Protein AF-A0A661XI82-F1 (afdb_monomer)

Sequence (108 aa):
MTNPIKKLIIRDLIRDQIKRIAIEARREAEEKLGTDLSARCYEANSILADKLRENGFRARLYDGFFRYKGQLRRHFYVIADGRIVDIAADQYGQDKIVVADLDDPRYE

Solvent-accessible surface area (backbone atoms only — not comparable to full-atom values): 5855 Å² total; per-residue (Å²): 135,84,60,70,69,64,58,50,56,53,54,51,53,52,49,54,53,52,50,53,51,42,54,53,29,35,55,52,32,35,74,76,68,40,85,65,30,51,87,38,16,59,64,34,22,46,50,34,22,53,54,37,40,78,72,73,42,60,43,41,72,41,86,38,32,32,56,55,97,88,39,79,40,82,45,41,29,19,45,40,80,75,21,36,36,28,52,29,34,50,88,66,61,86,52,39,60,46,78,42,55,76,80,42,85,52,51,90

pLDDT: mean 89.41, std 11.14, range [47.19, 98.5]

Structure (mmCIF, N/CA/C/O backbone):
data_AF-A0A661XI82-F1
#
_entry.id   AF-A0A661XI82-F1
#
loop_
_atom_site.group_PDB
_atom_site.id
_atom_site.type_symbol
_atom_site.label_atom_id
_atom_site.label_alt_id
_atom_site.label_comp_id
_atom_site.label_asym_id
_atom_site.label_entity_id
_atom_site.label_seq_id
_atom_site.pdbx_PDB_ins_code
_atom_site.Cartn_x
_atom_site.Cartn_y
_atom_site.Cartn_z
_atom_site.occupancy
_atom_site.B_iso_or_equiv
_atom_site.auth_seq_id
_atom_site.auth_comp_id
_atom_site.auth_asym_id
_atom_site.auth_atom_id
_atom_site.pdbx_PDB_model_num
ATOM 1 N N . MET A 1 1 ? -34.342 0.983 5.426 1.00 47.19 1 MET A N 1
ATOM 2 C CA . MET A 1 1 ? -33.710 1.700 4.295 1.00 47.19 1 MET A CA 1
ATOM 3 C C . MET A 1 1 ? -32.572 2.546 4.848 1.00 47.19 1 MET A C 1
ATOM 5 O O . MET A 1 1 ? -32.820 3.367 5.722 1.00 47.19 1 MET A O 1
ATOM 9 N N . THR A 1 2 ? -31.325 2.295 4.455 1.00 51.09 2 THR A N 1
ATOM 10 C CA . THR A 1 2 ? -30.160 3.051 4.943 1.00 51.09 2 THR A CA 1
ATOM 11 C C . THR A 1 2 ? -30.022 4.374 4.186 1.00 51.09 2 THR A C 1
ATOM 13 O O . THR A 1 2 ? -30.135 4.418 2.966 1.00 51.09 2 THR A O 1
ATOM 16 N N . ASN A 1 3 ? -29.812 5.468 4.923 1.00 68.75 3 ASN A N 1
ATOM 17 C CA . ASN A 1 3 ? -29.711 6.821 4.374 1.00 68.75 3 ASN A CA 1
ATOM 18 C C . ASN A 1 3 ? -28.393 6.981 3.572 1.00 68.75 3 ASN A C 1
ATOM 20 O O . ASN A 1 3 ? -27.323 6.726 4.136 1.00 68.75 3 ASN A O 1
ATOM 24 N N . PRO A 1 4 ? -28.436 7.403 2.293 1.00 68.81 4 PRO A N 1
ATOM 25 C CA . PRO A 1 4 ? -27.259 7.487 1.423 1.00 68.81 4 PRO A CA 1
ATOM 26 C C . PRO A 1 4 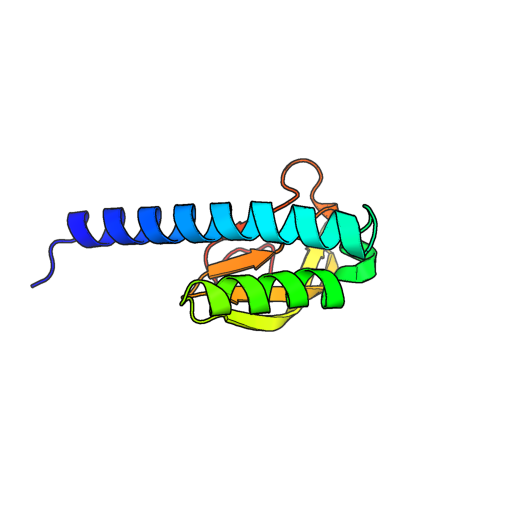? -26.173 8.446 1.937 1.00 68.81 4 PRO A C 1
ATOM 28 O O . PRO A 1 4 ? -24.991 8.163 1.757 1.00 68.81 4 PRO A O 1
ATOM 31 N N . ILE A 1 5 ? -26.541 9.508 2.663 1.00 69.31 5 ILE A N 1
ATOM 32 C CA . ILE A 1 5 ? -25.585 10.464 3.251 1.00 69.31 5 ILE A CA 1
ATOM 33 C C . ILE A 1 5 ? -24.737 9.785 4.336 1.00 69.31 5 ILE A C 1
ATOM 35 O O . ILE A 1 5 ? -23.516 9.925 4.355 1.00 69.31 5 ILE A O 1
ATOM 39 N N . LYS A 1 6 ? -25.358 8.968 5.202 1.00 63.06 6 LYS A N 1
ATOM 40 C CA . LYS A 1 6 ? -24.634 8.221 6.249 1.00 63.06 6 LYS A CA 1
ATOM 41 C C . LYS A 1 6 ? -23.631 7.230 5.650 1.00 63.06 6 LYS A C 1
ATOM 43 O O . LYS A 1 6 ? -22.557 7.036 6.206 1.00 63.06 6 LYS A O 1
ATOM 48 N N . LYS A 1 7 ? -23.970 6.617 4.510 1.00 65.88 7 LYS A N 1
ATOM 49 C CA . LYS A 1 7 ? -23.089 5.676 3.801 1.00 65.88 7 LYS A CA 1
ATOM 50 C C . LYS A 1 7 ? -21.861 6.374 3.205 1.00 65.88 7 LYS A C 1
ATOM 52 O O . LYS A 1 7 ? -20.795 5.767 3.187 1.00 65.88 7 LYS A O 1
ATOM 57 N N . LEU A 1 8 ? -22.008 7.618 2.743 1.00 70.06 8 LEU A N 1
ATOM 58 C CA . LEU A 1 8 ? -20.903 8.419 2.212 1.00 70.06 8 LEU A CA 1
ATOM 59 C C . LEU A 1 8 ? -19.900 8.777 3.324 1.00 70.06 8 LEU A C 1
ATOM 61 O O . LEU A 1 8 ? -18.725 8.451 3.212 1.00 70.06 8 LEU A O 1
ATOM 65 N N . ILE A 1 9 ? -20.393 9.303 4.451 1.00 73.81 9 ILE A N 1
ATOM 66 C CA . ILE A 1 9 ? -19.563 9.729 5.594 1.00 73.81 9 ILE A CA 1
ATOM 67 C C . ILE A 1 9 ? -18.716 8.571 6.153 1.00 73.81 9 ILE A C 1
ATOM 69 O O . ILE A 1 9 ? -17.536 8.739 6.446 1.00 73.81 9 ILE A O 1
ATOM 73 N N . ILE A 1 10 ? -19.296 7.372 6.278 1.00 73.25 10 ILE A N 1
ATOM 74 C CA . ILE A 1 10 ? -18.578 6.192 6.791 1.00 73.25 10 ILE A CA 1
ATOM 75 C C . ILE A 1 10 ? -17.464 5.747 5.826 1.00 73.25 10 ILE A C 1
ATOM 77 O O . ILE A 1 10 ? -16.400 5.328 6.274 1.00 73.25 10 ILE A O 1
ATOM 81 N N . ARG A 1 11 ? -17.679 5.844 4.506 1.00 72.50 11 ARG A N 1
ATOM 82 C CA . ARG A 1 11 ? -16.667 5.477 3.497 1.00 72.50 11 ARG A CA 1
ATOM 83 C C . ARG A 1 11 ? -15.459 6.409 3.506 1.00 72.50 11 ARG A C 1
ATOM 85 O O . ARG A 1 11 ? -14.350 5.929 3.258 1.00 72.50 11 ARG A O 1
ATOM 92 N N . ASP A 1 12 ? -15.681 7.689 3.783 1.00 81.94 12 ASP A N 1
ATOM 93 C CA . ASP A 1 12 ? -14.615 8.683 3.918 1.00 81.94 12 ASP A CA 1
ATOM 94 C C . ASP A 1 12 ? -13.848 8.481 5.227 1.00 81.94 12 ASP A C 1
ATOM 96 O O . ASP A 1 12 ? -12.624 8.411 5.210 1.00 81.94 12 ASP A O 1
ATOM 100 N N . LEU A 1 13 ? -14.550 8.211 6.335 1.00 87.88 13 LEU A N 1
ATOM 101 C CA . LEU A 1 13 ? -13.908 7.890 7.614 1.00 87.88 13 LEU A CA 1
ATOM 102 C C . LEU A 1 13 ? -12.982 6.663 7.509 1.00 87.88 13 LEU A C 1
ATOM 104 O O . LEU A 1 13 ? -11.851 6.688 7.991 1.00 87.88 13 LEU A O 1
ATOM 108 N N . ILE A 1 14 ? -13.447 5.593 6.854 1.00 89.12 14 ILE A N 1
ATOM 109 C CA . ILE A 1 14 ? -12.649 4.379 6.615 1.00 89.12 14 ILE A CA 1
ATOM 110 C C . ILE A 1 14 ? -11.420 4.701 5.759 1.00 89.12 14 ILE A C 1
ATOM 112 O O . ILE A 1 14 ? -10.320 4.233 6.053 1.00 89.12 14 ILE A O 1
ATOM 116 N N . ARG A 1 15 ? -11.585 5.519 4.710 1.00 90.88 15 ARG A N 1
ATOM 117 C CA . ARG A 1 15 ? -10.480 5.942 3.841 1.00 90.88 15 ARG A CA 1
ATOM 118 C C . ARG A 1 15 ? -9.409 6.692 4.630 1.00 90.88 15 ARG A C 1
ATOM 120 O O . ARG A 1 15 ? -8.227 6.390 4.471 1.00 90.88 15 ARG A O 1
ATOM 127 N N . ASP A 1 16 ? -9.817 7.622 5.485 1.00 93.25 16 ASP A N 1
ATOM 128 C CA . ASP A 1 16 ? -8.908 8.434 6.294 1.00 93.25 16 ASP A CA 1
ATOM 129 C C . ASP A 1 16 ? -8.153 7.586 7.323 1.00 93.25 16 ASP A C 1
ATOM 131 O O . ASP A 1 16 ? -6.941 7.740 7.497 1.00 93.25 16 ASP A O 1
ATOM 135 N N . GLN A 1 17 ? -8.836 6.629 7.958 1.00 95.62 17 GLN A N 1
ATOM 136 C CA . GLN A 1 17 ? -8.202 5.679 8.875 1.00 95.62 17 GLN A CA 1
ATOM 137 C C . GLN A 1 17 ? -7.166 4.802 8.161 1.00 95.62 17 GLN A C 1
ATOM 139 O O . GLN A 1 17 ? -6.031 4.697 8.632 1.00 95.62 17 GLN A O 1
ATOM 144 N N . ILE A 1 18 ? -7.519 4.238 7.000 1.00 96.69 18 ILE A N 1
ATOM 145 C CA . ILE A 1 18 ? -6.593 3.463 6.163 1.00 96.69 18 ILE A CA 1
ATOM 146 C C . ILE A 1 18 ? -5.389 4.321 5.767 1.00 96.69 18 ILE A C 1
ATOM 148 O O . ILE A 1 18 ? -4.250 3.870 5.883 1.00 96.69 18 ILE A O 1
ATOM 152 N N . LYS A 1 19 ? -5.609 5.573 5.347 1.00 95.69 19 LYS A N 1
ATOM 153 C CA . LYS A 1 19 ? -4.524 6.483 4.958 1.00 95.69 19 LYS A CA 1
ATOM 154 C C . LYS A 1 19 ? -3.577 6.767 6.122 1.00 95.69 19 LYS A C 1
ATOM 156 O O . LYS A 1 19 ? -2.365 6.757 5.915 1.00 95.69 19 LYS A O 1
ATOM 161 N N . ARG A 1 20 ? -4.097 6.984 7.334 1.00 96.94 20 ARG A N 1
ATOM 162 C CA . ARG A 1 20 ? -3.273 7.186 8.535 1.00 96.94 20 ARG A CA 1
ATOM 163 C C . ARG A 1 20 ? -2.386 5.971 8.809 1.00 96.94 20 ARG A C 1
ATOM 165 O O . ARG A 1 20 ? -1.181 6.133 8.969 1.00 96.94 20 ARG A O 1
ATOM 172 N N . ILE A 1 21 ? -2.961 4.769 8.793 1.00 98.00 21 ILE A N 1
ATOM 173 C CA . ILE A 1 21 ? -2.212 3.521 9.007 1.00 98.00 21 ILE A CA 1
ATOM 174 C C . ILE A 1 21 ? -1.159 3.330 7.912 1.00 98.00 21 ILE A C 1
ATOM 176 O O . ILE A 1 21 ? -0.020 2.989 8.215 1.00 98.00 21 ILE A O 1
ATOM 180 N N . ALA A 1 22 ? -1.501 3.619 6.654 1.00 97.31 22 ALA A N 1
ATOM 181 C CA . ALA A 1 22 ? -0.571 3.529 5.534 1.00 97.31 22 ALA A CA 1
ATOM 182 C C . ALA A 1 22 ? 0.622 4.491 5.674 1.00 97.31 22 ALA A C 1
ATOM 184 O O . ALA A 1 22 ? 1.744 4.120 5.341 1.00 97.31 22 ALA A O 1
ATOM 185 N N . ILE A 1 23 ? 0.418 5.701 6.212 1.00 96.31 23 ILE A N 1
ATOM 186 C CA . ILE A 1 23 ? 1.516 6.638 6.517 1.00 96.31 23 ILE A CA 1
ATOM 187 C C . ILE A 1 23 ? 2.466 6.042 7.551 1.00 96.31 23 ILE A C 1
ATOM 189 O O . ILE A 1 23 ? 3.683 6.110 7.384 1.00 96.31 23 ILE A O 1
ATOM 193 N N . GLU A 1 24 ? 1.932 5.450 8.614 1.00 97.12 24 GLU A N 1
ATOM 194 C CA . GLU A 1 24 ? 2.776 4.846 9.637 1.00 97.12 24 GLU A CA 1
ATOM 195 C C . GLU A 1 24 ? 3.478 3.577 9.140 1.00 97.12 24 GLU A C 1
ATOM 197 O O . GLU A 1 24 ? 4.649 3.379 9.446 1.00 97.12 24 GLU A O 1
ATOM 202 N N . ALA A 1 25 ? 2.787 2.739 8.365 1.00 97.62 25 ALA A N 1
ATOM 203 C CA . ALA A 1 25 ? 3.370 1.555 7.741 1.00 97.62 25 ALA A CA 1
ATOM 204 C C . ALA A 1 25 ? 4.485 1.934 6.762 1.00 97.62 25 ALA A C 1
ATOM 206 O O . ALA A 1 25 ? 5.511 1.264 6.713 1.00 97.62 25 ALA A O 1
ATOM 207 N N . ARG A 1 26 ? 4.323 3.040 6.022 1.00 96.44 26 ARG A N 1
ATOM 208 C CA . ARG A 1 26 ? 5.376 3.556 5.149 1.00 96.44 26 ARG A CA 1
ATOM 209 C C . ARG A 1 26 ? 6.616 3.963 5.935 1.00 96.44 26 ARG A C 1
ATOM 211 O O . ARG A 1 26 ? 7.705 3.563 5.551 1.00 96.44 26 ARG A O 1
ATOM 218 N N . ARG A 1 27 ? 6.462 4.712 7.031 1.00 96.31 27 ARG A N 1
ATOM 219 C CA . ARG A 1 27 ? 7.600 5.096 7.888 1.00 96.31 27 ARG A CA 1
ATOM 220 C C . ARG A 1 27 ? 8.348 3.871 8.409 1.00 96.31 27 ARG A C 1
ATOM 222 O O . ARG A 1 27 ? 9.568 3.828 8.351 1.00 96.31 27 ARG A O 1
ATOM 229 N N . GLU A 1 28 ? 7.606 2.866 8.864 1.00 97.19 28 GLU A N 1
ATOM 230 C CA . GLU A 1 28 ? 8.177 1.608 9.345 1.00 97.19 28 GLU A CA 1
ATOM 231 C C . GLU A 1 28 ? 8.892 0.826 8.231 1.00 97.19 28 GLU A C 1
ATOM 233 O O . GLU A 1 28 ? 9.978 0.286 8.442 1.00 97.19 28 GLU A O 1
ATOM 238 N N . ALA A 1 29 ? 8.316 0.787 7.028 1.00 96.75 29 ALA A N 1
ATOM 239 C CA . ALA A 1 29 ? 8.956 0.184 5.867 1.00 96.75 29 ALA A CA 1
ATOM 240 C C . ALA A 1 29 ? 10.235 0.937 5.473 1.00 96.75 29 ALA A C 1
ATOM 242 O O . ALA A 1 29 ? 11.247 0.296 5.213 1.00 96.75 29 ALA A O 1
ATOM 243 N N . GLU A 1 30 ? 10.228 2.272 5.481 1.00 95.31 30 GLU A N 1
ATOM 244 C CA . GLU A 1 30 ? 11.411 3.091 5.184 1.00 95.31 30 GLU A CA 1
ATOM 245 C C . GLU A 1 30 ? 12.537 2.854 6.202 1.00 95.31 30 GLU A C 1
ATOM 247 O O . GLU A 1 30 ? 13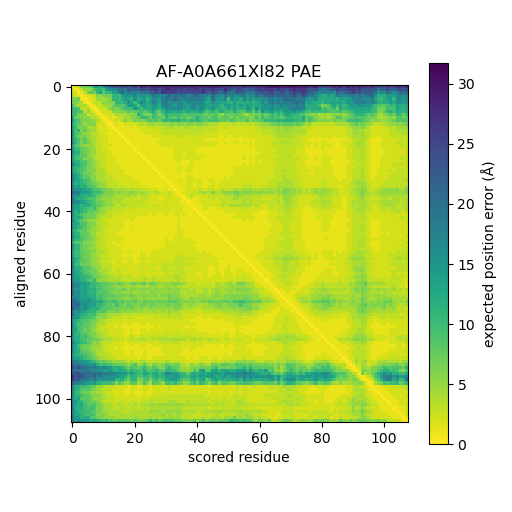.699 2.726 5.815 1.00 95.31 30 GLU A O 1
ATOM 252 N N . GLU A 1 31 ? 12.201 2.723 7.489 1.00 97.06 31 GLU A N 1
ATOM 253 C CA . GLU A 1 31 ? 13.160 2.414 8.556 1.00 97.06 31 GLU A CA 1
ATOM 254 C C . GLU A 1 31 ? 13.772 1.012 8.401 1.00 97.06 31 GLU A C 1
ATOM 256 O O . GLU A 1 31 ? 14.983 0.840 8.541 1.00 97.06 31 GLU A O 1
ATOM 261 N N . LYS A 1 32 ? 12.953 0.003 8.076 1.00 97.25 32 LYS A N 1
ATOM 262 C CA . LYS A 1 32 ? 13.399 -1.397 7.965 1.00 97.25 32 LYS A CA 1
ATOM 263 C C . LYS A 1 32 ? 14.082 -1.719 6.639 1.00 97.25 32 LYS A C 1
ATOM 265 O O . LYS A 1 32 ? 14.933 -2.608 6.585 1.00 97.25 32 LYS A O 1
ATOM 270 N N . LEU A 1 33 ? 13.651 -1.080 5.553 1.00 95.75 33 LEU A N 1
ATOM 271 C CA . LEU A 1 33 ? 13.958 -1.510 4.190 1.00 95.75 33 LEU A CA 1
ATOM 272 C C . LEU A 1 33 ? 14.773 -0.491 3.388 1.00 95.75 33 LEU A C 1
ATOM 274 O O . LEU A 1 33 ? 15.304 -0.870 2.341 1.00 95.75 33 LEU A O 1
ATOM 278 N N . GLY A 1 34 ? 14.899 0.746 3.878 1.00 92.75 34 GLY A N 1
ATOM 279 C CA . GLY A 1 34 ? 15.457 1.882 3.147 1.00 92.75 34 GLY A CA 1
ATOM 280 C C . GLY A 1 34 ? 14.393 2.658 2.364 1.00 92.75 34 GLY A C 1
ATOM 281 O O . GLY A 1 34 ? 13.207 2.347 2.399 1.00 92.75 34 GLY A O 1
ATOM 282 N N . THR A 1 35 ? 14.811 3.701 1.646 1.00 86.38 35 THR A N 1
ATOM 283 C CA . THR A 1 35 ? 13.885 4.655 1.008 1.00 86.38 35 THR A CA 1
ATOM 284 C C . THR A 1 35 ? 13.359 4.222 -0.363 1.00 86.38 35 THR A C 1
ATOM 286 O O . THR A 1 35 ? 12.352 4.767 -0.813 1.00 86.38 35 THR A O 1
ATOM 289 N N . ASP A 1 36 ? 13.997 3.253 -1.028 1.00 90.44 36 ASP A N 1
ATOM 290 C CA . ASP A 1 36 ? 13.532 2.701 -2.309 1.00 90.44 36 ASP A CA 1
ATOM 291 C C . ASP A 1 36 ? 12.554 1.540 -2.084 1.00 90.44 36 ASP A C 1
ATOM 293 O O . ASP A 1 36 ? 12.876 0.360 -2.250 1.00 90.44 36 ASP A O 1
ATOM 297 N N . LEU A 1 37 ? 11.337 1.884 -1.661 1.00 91.50 37 LEU A N 1
ATOM 298 C CA . LEU A 1 37 ? 10.296 0.891 -1.406 1.00 91.50 37 LEU A CA 1
ATOM 299 C C . LEU A 1 37 ? 9.719 0.292 -2.690 1.00 91.50 37 LEU A C 1
ATOM 301 O O . LEU A 1 37 ? 9.216 -0.826 -2.645 1.00 91.50 37 LEU A O 1
ATOM 305 N N . SER A 1 38 ? 9.813 0.979 -3.833 1.00 90.00 38 SER A N 1
ATOM 306 C CA . SER A 1 38 ? 9.315 0.463 -5.118 1.00 90.00 38 SER A CA 1
ATOM 307 C C . SER A 1 38 ? 10.068 -0.805 -5.533 1.00 90.00 38 SER A C 1
ATOM 309 O O . SER A 1 38 ? 9.452 -1.805 -5.910 1.00 90.00 38 SER A O 1
ATOM 311 N N . ALA A 1 39 ? 11.395 -0.822 -5.354 1.00 90.19 39 ALA A N 1
ATOM 312 C CA . ALA A 1 39 ? 12.217 -2.013 -5.574 1.00 90.19 39 ALA A CA 1
ATOM 313 C C . ALA A 1 39 ? 11.909 -3.164 -4.595 1.00 90.19 39 ALA A C 1
ATOM 315 O O . ALA A 1 39 ? 12.210 -4.321 -4.886 1.00 90.19 39 ALA A O 1
ATOM 316 N N . ARG A 1 40 ? 11.291 -2.854 -3.450 1.00 94.00 40 ARG A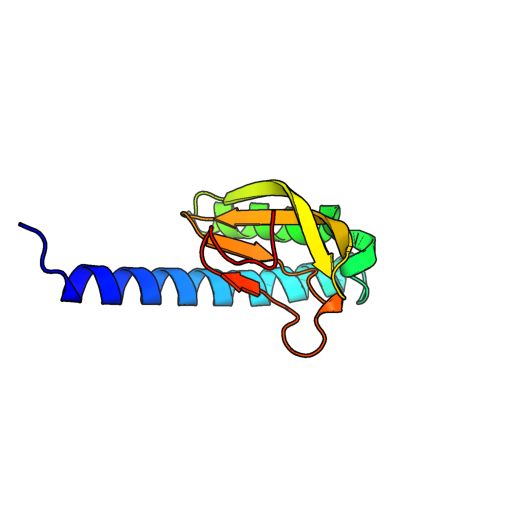 N 1
ATOM 317 C CA . ARG A 1 40 ? 10.960 -3.785 -2.361 1.00 94.00 40 ARG A CA 1
ATOM 318 C C . ARG A 1 40 ? 9.458 -3.827 -2.081 1.00 94.00 40 ARG A C 1
ATOM 320 O O . ARG A 1 40 ? 9.025 -3.948 -0.933 1.00 94.00 40 ARG A O 1
ATOM 327 N N . CYS A 1 41 ? 8.654 -3.689 -3.138 1.00 94.56 41 CYS A N 1
ATOM 328 C CA . CYS A 1 41 ? 7.209 -3.514 -3.018 1.00 94.56 41 CYS A CA 1
ATOM 329 C C . CYS A 1 41 ? 6.518 -4.683 -2.308 1.00 94.56 41 CYS A C 1
ATOM 331 O O . CYS A 1 41 ? 5.536 -4.460 -1.602 1.00 94.56 41 CYS A O 1
ATOM 333 N N . TYR A 1 42 ? 7.043 -5.905 -2.438 1.00 96.75 42 TYR A N 1
ATOM 334 C CA . TYR A 1 42 ? 6.542 -7.077 -1.724 1.00 96.75 42 TYR A CA 1
ATOM 335 C C . TYR A 1 42 ? 6.701 -6.924 -0.205 1.00 96.75 42 TYR A C 1
ATOM 337 O O . TYR A 1 42 ? 5.714 -7.013 0.527 1.00 96.75 42 TYR A O 1
ATOM 345 N N . GLU A 1 43 ? 7.915 -6.664 0.287 1.00 98.00 43 GLU A N 1
ATOM 346 C CA . GLU A 1 43 ? 8.170 -6.531 1.724 1.00 98.00 43 GLU A CA 1
ATOM 347 C C . GLU A 1 43 ? 7.498 -5.288 2.306 1.00 98.00 43 GLU A C 1
ATOM 349 O O . GLU A 1 43 ? 6.891 -5.363 3.375 1.00 98.00 43 GLU A O 1
ATOM 354 N N . ALA A 1 44 ? 7.543 -4.162 1.589 1.00 97.25 44 ALA A N 1
ATOM 355 C CA . ALA A 1 44 ? 6.895 -2.929 2.017 1.00 97.25 44 ALA A CA 1
ATOM 356 C C . ALA A 1 44 ? 5.380 -3.131 2.173 1.00 97.25 44 ALA A C 1
ATOM 358 O O . ALA A 1 44 ? 4.820 -2.890 3.243 1.00 97.25 44 ALA A O 1
ATOM 359 N N . ASN A 1 45 ? 4.702 -3.655 1.148 1.00 97.75 45 ASN A N 1
ATOM 360 C CA . ASN A 1 45 ? 3.260 -3.874 1.228 1.00 97.75 45 ASN A CA 1
ATOM 361 C C . ASN A 1 45 ? 2.875 -5.060 2.137 1.00 97.75 45 ASN A C 1
ATOM 363 O O . ASN A 1 45 ? 1.735 -5.122 2.597 1.00 97.75 45 ASN A O 1
ATOM 367 N N . SER A 1 46 ? 3.811 -5.950 2.487 1.00 98.44 46 SER A N 1
ATOM 368 C CA . SER A 1 46 ? 3.603 -6.939 3.557 1.00 98.44 46 SER A CA 1
ATOM 369 C C . SER A 1 46 ? 3.501 -6.268 4.932 1.00 98.44 46 SER A C 1
ATOM 371 O O . SER A 1 46 ? 2.536 -6.528 5.649 1.00 98.44 46 SER A O 1
ATOM 373 N N . ILE A 1 47 ? 4.409 -5.332 5.251 1.00 98.38 47 ILE A N 1
ATOM 374 C CA . ILE A 1 47 ? 4.347 -4.516 6.484 1.00 98.38 47 ILE A CA 1
ATOM 375 C C . ILE A 1 47 ? 3.010 -3.770 6.559 1.00 98.38 47 ILE A C 1
ATOM 377 O O . ILE A 1 47 ? 2.334 -3.782 7.586 1.00 98.38 47 ILE A O 1
ATOM 381 N N . LEU A 1 48 ? 2.585 -3.165 5.447 1.00 98.50 48 LEU A N 1
ATOM 382 C CA . LEU A 1 48 ? 1.283 -2.504 5.354 1.00 98.50 48 LEU A CA 1
ATOM 383 C C . LEU A 1 48 ? 0.119 -3.456 5.656 1.00 98.50 48 LEU A C 1
ATOM 385 O O . LEU A 1 48 ? -0.793 -3.090 6.400 1.00 98.50 48 LEU A O 1
ATOM 389 N N . ALA A 1 49 ? 0.122 -4.652 5.064 1.00 98.50 49 ALA A N 1
ATOM 390 C CA . ALA A 1 49 ? -0.958 -5.613 5.240 1.00 98.50 49 ALA A CA 1
ATOM 391 C C . ALA A 1 49 ? -1.085 -6.052 6.703 1.00 98.50 49 ALA A C 1
ATOM 393 O O . ALA A 1 49 ? -2.201 -6.113 7.218 1.00 98.50 49 ALA A O 1
ATOM 394 N N . ASP A 1 50 ? 0.038 -6.319 7.368 1.00 98.38 50 ASP A N 1
ATOM 395 C CA . ASP A 1 50 ? 0.055 -6.699 8.780 1.00 98.38 50 ASP A CA 1
ATOM 396 C C . ASP A 1 50 ? -0.449 -5.549 9.656 1.00 98.38 50 ASP A C 1
ATOM 398 O O . ASP A 1 50 ? -1.381 -5.739 10.439 1.00 98.38 50 ASP A O 1
ATOM 402 N N . LYS A 1 51 ? 0.032 -4.324 9.420 1.00 98.19 51 LYS A N 1
ATOM 403 C CA . LYS A 1 51 ? -0.384 -3.151 10.197 1.00 98.19 51 LYS A CA 1
ATOM 404 C C . LYS A 1 51 ? -1.871 -2.823 10.059 1.00 98.19 51 LYS A C 1
ATOM 406 O O . LYS A 1 51 ? -2.532 -2.432 11.023 1.00 98.19 51 LYS A O 1
ATOM 411 N N . LEU A 1 52 ? -2.432 -2.998 8.864 1.00 98.38 52 LEU A N 1
ATOM 412 C CA . LEU A 1 52 ? -3.870 -2.847 8.642 1.00 98.38 52 LEU A CA 1
ATOM 413 C C . LEU A 1 52 ? -4.672 -3.916 9.399 1.00 98.38 52 LEU A C 1
ATOM 415 O O . LEU A 1 52 ? -5.684 -3.579 10.015 1.00 98.38 52 LEU A O 1
ATOM 419 N N . ARG A 1 53 ? -4.212 -5.176 9.419 1.00 98.44 53 ARG A N 1
ATOM 420 C CA . ARG A 1 53 ? -4.867 -6.250 10.189 1.00 98.44 53 ARG A CA 1
ATOM 421 C C . ARG A 1 53 ? -4.798 -6.010 11.696 1.00 98.44 53 ARG A C 1
ATOM 423 O O . ARG A 1 53 ? -5.801 -6.216 12.372 1.00 98.44 53 ARG A O 1
ATOM 430 N N . GLU A 1 54 ? -3.670 -5.525 12.213 1.00 98.19 54 GLU A N 1
ATOM 431 C CA . GLU A 1 54 ? -3.513 -5.142 13.629 1.00 98.19 54 GLU A CA 1
ATOM 432 C C . GLU A 1 54 ? -4.507 -4.053 14.055 1.00 98.19 54 GLU A C 1
ATOM 434 O O . GLU A 1 54 ? -4.953 -4.020 15.199 1.00 98.19 54 GLU A O 1
ATOM 439 N N . ASN A 1 55 ? -4.909 -3.193 13.117 1.00 97.50 55 ASN A N 1
ATOM 440 C CA . ASN A 1 55 ? -5.913 -2.151 13.326 1.00 97.50 55 ASN A CA 1
ATOM 441 C C . ASN A 1 55 ? -7.350 -2.605 12.995 1.00 97.50 55 ASN A C 1
ATOM 443 O O . ASN A 1 55 ? -8.260 -1.779 12.943 1.00 97.50 55 ASN A O 1
ATOM 447 N N . GLY A 1 56 ? -7.571 -3.905 12.773 1.00 97.12 56 GLY A N 1
ATOM 448 C CA . GLY A 1 56 ? -8.897 -4.495 12.579 1.00 97.12 56 GLY A CA 1
ATOM 449 C C . GLY A 1 56 ? -9.450 -4.426 11.153 1.00 97.12 56 GLY A C 1
ATOM 450 O O . GLY A 1 56 ? -10.608 -4.787 10.944 1.00 97.12 56 GLY A O 1
ATOM 451 N N . PHE A 1 57 ? -8.653 -4.002 10.169 1.00 97.38 57 PHE A N 1
ATOM 452 C CA . PHE A 1 57 ? -9.073 -3.971 8.767 1.00 97.38 57 PHE A CA 1
ATOM 453 C C . PHE A 1 57 ? -8.907 -5.338 8.104 1.00 97.38 57 PHE A C 1
ATOM 455 O O . PHE A 1 57 ? -7.948 -6.079 8.353 1.00 97.38 57 PHE A O 1
ATOM 462 N N . ARG A 1 58 ? -9.808 -5.665 7.176 1.00 96.69 58 ARG A N 1
ATOM 463 C CA . ARG A 1 58 ? -9.645 -6.849 6.323 1.00 96.69 58 ARG A CA 1
ATOM 464 C C . ARG A 1 58 ? -8.642 -6.539 5.220 1.00 96.69 58 ARG A C 1
ATOM 466 O O . ARG A 1 58 ? -9.037 -6.020 4.181 1.00 96.69 58 ARG A O 1
ATOM 473 N N . ALA A 1 59 ? -7.373 -6.878 5.434 1.00 98.00 59 ALA A N 1
ATOM 474 C CA . ALA A 1 59 ? -6.286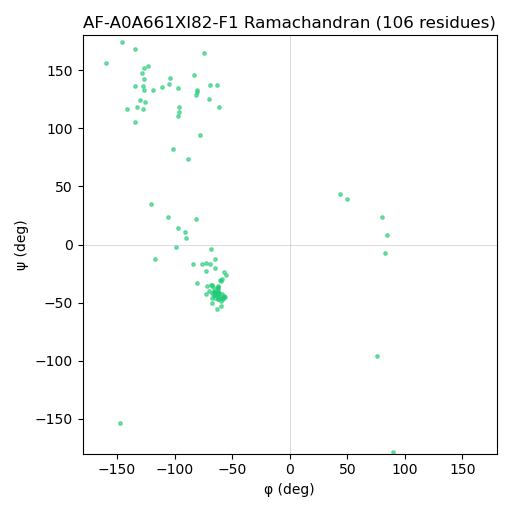 -6.580 4.502 1.00 98.00 59 ALA A CA 1
ATOM 475 C C . ALA A 1 59 ? -5.582 -7.837 3.964 1.00 98.00 59 ALA A C 1
ATOM 477 O O . ALA A 1 59 ? -5.193 -8.731 4.725 1.00 98.00 59 ALA A O 1
ATOM 478 N N . ARG A 1 60 ? -5.367 -7.892 2.644 1.00 97.81 60 ARG A N 1
ATOM 479 C CA . ARG A 1 60 ? -4.630 -8.970 1.965 1.00 97.81 60 ARG A CA 1
ATOM 480 C C . ARG A 1 60 ? -3.639 -8.397 0.956 1.00 97.81 60 ARG A C 1
ATOM 482 O O . ARG A 1 60 ? -3.992 -7.504 0.192 1.00 97.81 60 ARG A O 1
ATOM 489 N N . LEU A 1 61 ? -2.427 -8.949 0.947 1.00 97.50 61 LEU A N 1
ATOM 490 C CA . LEU A 1 61 ? -1.425 -8.667 -0.076 1.00 97.50 61 LEU A CA 1
ATOM 491 C C . LEU A 1 61 ? -1.862 -9.266 -1.420 1.00 97.50 61 LEU A C 1
ATOM 493 O O . LEU A 1 61 ? -2.345 -10.401 -1.469 1.00 97.50 61 LEU A O 1
ATOM 497 N N . TYR A 1 62 ? -1.680 -8.510 -2.490 1.00 96.69 62 TYR A N 1
ATOM 498 C CA . TYR A 1 62 ? -2.065 -8.866 -3.844 1.00 96.69 62 TYR A CA 1
ATOM 499 C C . T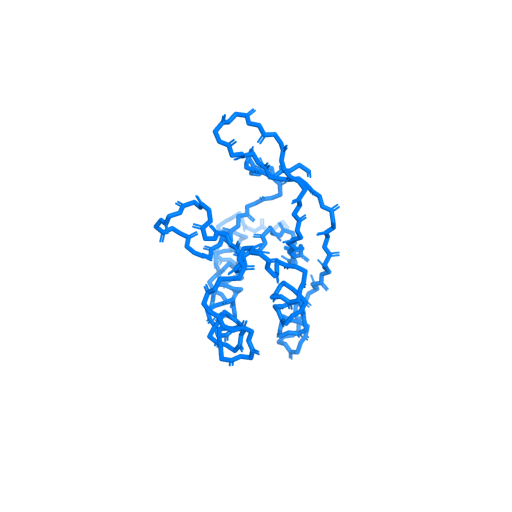YR A 1 62 ? -0.859 -8.731 -4.779 1.00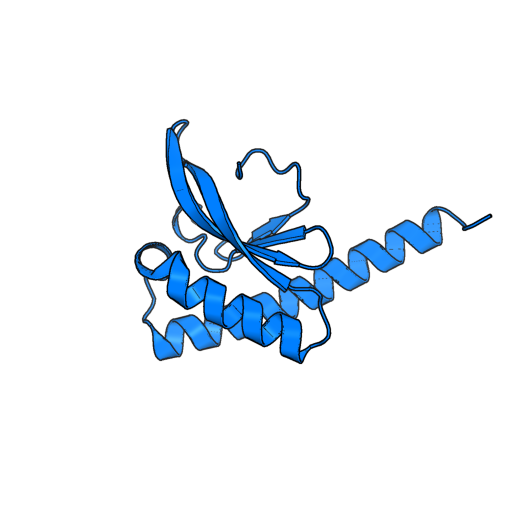 96.69 62 TYR A C 1
ATOM 501 O O . TYR A 1 62 ? -0.140 -7.736 -4.708 1.00 96.69 62 TYR A O 1
ATOM 509 N N . ASP A 1 63 ? -0.639 -9.748 -5.615 1.00 95.62 63 ASP A N 1
ATOM 510 C CA . ASP A 1 63 ? 0.330 -9.752 -6.719 1.00 95.62 63 ASP A CA 1
ATOM 511 C C . ASP A 1 63 ? -0.436 -9.397 -7.989 1.00 95.62 63 ASP A C 1
ATOM 513 O O . ASP A 1 63 ? -1.294 -10.166 -8.427 1.00 95.62 63 ASP A O 1
ATOM 517 N N . GLY A 1 64 ? -0.178 -8.215 -8.529 1.00 91.94 64 GLY A N 1
ATOM 518 C CA . GLY A 1 64 ? -0.910 -7.697 -9.674 1.00 91.94 64 GLY A CA 1
ATOM 519 C C . GLY A 1 64 ? -0.023 -6.828 -10.540 1.00 91.94 64 GLY A C 1
ATOM 520 O O . GLY A 1 64 ? 1.207 -6.967 -10.574 1.00 91.94 64 GLY A O 1
ATOM 521 N N . PHE A 1 65 ? -0.659 -5.909 -11.248 1.00 90.31 65 PHE A N 1
ATOM 522 C CA . PHE A 1 65 ? 0.025 -4.997 -12.138 1.00 90.31 65 PHE A CA 1
ATOM 523 C C . PHE A 1 65 ? -0.333 -3.559 -11.809 1.00 90.31 65 PHE A C 1
ATOM 525 O O . PHE A 1 65 ? -1.412 -3.242 -11.315 1.00 90.31 65 PHE A O 1
ATOM 532 N N . PHE A 1 66 ? 0.601 -2.669 -12.115 1.00 88.38 66 PHE A N 1
ATOM 533 C CA . PHE A 1 66 ? 0.329 -1.246 -12.177 1.00 88.38 66 PHE A CA 1
ATOM 534 C C . PHE A 1 66 ? 0.694 -0.694 -13.542 1.00 88.38 66 PHE A C 1
ATOM 536 O O . PHE A 1 66 ? 1.589 -1.203 -14.227 1.00 88.38 66 PHE A O 1
ATOM 543 N N . ARG A 1 67 ? 0.025 0.391 -13.920 1.00 88.12 67 ARG A N 1
ATOM 544 C CA . ARG A 1 67 ? 0.250 1.083 -15.182 1.00 88.12 67 ARG A CA 1
ATOM 545 C C . ARG A 1 67 ? 1.192 2.265 -14.986 1.00 88.12 67 ARG A C 1
ATOM 547 O O . ARG A 1 67 ? 0.836 3.276 -14.390 1.00 88.12 67 ARG A O 1
ATOM 554 N N . TYR A 1 68 ? 2.381 2.188 -15.577 1.00 84.44 68 TYR A N 1
ATOM 555 C CA . TYR A 1 68 ? 3.361 3.2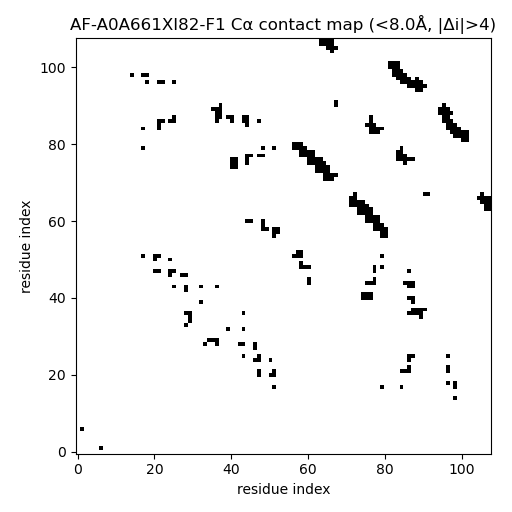73 -15.570 1.00 84.44 68 TYR A CA 1
ATOM 556 C C . TYR A 1 68 ? 3.799 3.627 -16.979 1.00 84.44 68 TYR A C 1
ATOM 558 O O . TYR A 1 68 ? 4.276 2.777 -17.727 1.00 84.44 68 TYR A O 1
ATOM 566 N N . LYS A 1 69 ? 3.612 4.900 -17.352 1.00 85.38 69 LYS A N 1
ATOM 567 C CA . LYS A 1 69 ? 3.902 5.413 -18.704 1.00 85.38 69 LYS A CA 1
ATOM 568 C C . LYS A 1 69 ? 3.279 4.543 -19.814 1.00 85.38 69 LYS A C 1
ATOM 570 O O . LYS A 1 69 ? 3.898 4.289 -20.840 1.00 85.38 69 LYS A O 1
ATOM 575 N N . GLY A 1 70 ? 2.056 4.061 -19.580 1.00 85.38 70 GLY A N 1
ATOM 576 C CA . GLY A 1 70 ? 1.304 3.220 -20.518 1.00 85.38 70 GLY A CA 1
ATOM 577 C C . GLY A 1 70 ? 1.642 1.725 -20.485 1.00 85.38 70 GLY A C 1
ATOM 578 O O . GLY A 1 70 ? 0.920 0.953 -21.108 1.00 85.38 70 GLY A O 1
ATOM 579 N N . GLN A 1 71 ? 2.663 1.299 -19.739 1.00 87.75 71 GLN A N 1
ATOM 580 C CA . GLN A 1 71 ? 3.077 -0.103 -19.646 1.00 87.75 71 GLN A CA 1
ATOM 581 C C . GLN A 1 71 ? 2.630 -0.740 -18.332 1.00 87.75 71 GLN A C 1
ATOM 583 O O . GLN A 1 71 ? 2.668 -0.093 -17.285 1.00 87.75 71 GLN A O 1
ATOM 588 N N . LEU A 1 72 ? 2.249 -2.017 -18.392 1.00 88.94 72 LEU A N 1
ATOM 589 C CA . LEU A 1 72 ? 1.987 -2.823 -17.204 1.00 88.94 72 LEU A CA 1
ATOM 590 C C . LEU A 1 72 ? 3.299 -3.331 -16.621 1.00 88.94 72 LEU A C 1
ATOM 592 O O . LEU A 1 72 ? 4.144 -3.880 -17.330 1.00 88.94 72 LEU A O 1
ATOM 596 N N . ARG A 1 73 ? 3.462 -3.154 -15.315 1.00 89.00 73 ARG A N 1
ATOM 597 C CA . ARG A 1 73 ? 4.595 -3.670 -14.553 1.00 89.00 73 ARG A CA 1
ATOM 598 C C . ARG A 1 73 ? 4.063 -4.453 -13.367 1.00 89.00 73 ARG A C 1
ATOM 600 O O . ARG A 1 73 ? 3.118 -4.018 -12.719 1.00 89.00 73 ARG A O 1
ATOM 607 N N . ARG A 1 74 ? 4.664 -5.612 -13.106 1.00 92.44 74 ARG A N 1
ATOM 608 C CA . ARG A 1 74 ? 4.313 -6.438 -11.948 1.00 92.44 74 ARG A CA 1
ATOM 609 C C . ARG A 1 74 ? 4.626 -5.681 -10.658 1.00 92.44 74 ARG A C 1
ATOM 611 O O . ARG A 1 74 ? 5.684 -5.053 -10.578 1.00 92.44 74 ARG A O 1
ATOM 618 N N . HIS A 1 75 ? 3.724 -5.740 -9.682 1.00 94.25 75 HIS A N 1
ATOM 619 C CA . HIS A 1 75 ? 3.845 -5.033 -8.405 1.00 94.25 75 HIS A CA 1
ATOM 620 C C . HIS A 1 75 ? 2.957 -5.652 -7.338 1.00 94.25 75 HIS A C 1
ATOM 622 O O . HIS A 1 75 ? 1.939 -6.272 -7.641 1.00 94.25 75 HIS A O 1
ATOM 628 N N . PHE A 1 76 ? 3.336 -5.438 -6.083 1.00 95.94 76 PHE A N 1
ATOM 629 C CA . PHE A 1 76 ? 2.543 -5.854 -4.937 1.00 95.94 76 PHE A CA 1
ATOM 630 C C . PHE A 1 76 ? 1.855 -4.656 -4.301 1.00 95.94 76 PHE A C 1
ATOM 632 O O . PHE A 1 76 ? 2.480 -3.619 -4.115 1.00 95.94 76 PHE A O 1
ATOM 639 N N . TYR A 1 77 ? 0.593 -4.819 -3.923 1.00 96.62 77 TYR A N 1
ATOM 640 C CA . TYR A 1 77 ? -0.195 -3.834 -3.178 1.00 96.62 77 TYR A CA 1
ATOM 641 C C . TYR A 1 77 ? -1.161 -4.550 -2.233 1.00 96.62 77 TYR A C 1
ATOM 643 O O . TYR A 1 77 ? -1.254 -5.777 -2.228 1.00 96.62 77 TYR A O 1
ATOM 651 N N . VAL A 1 78 ? -1.872 -3.806 -1.391 1.00 98.12 78 VAL A N 1
ATOM 652 C CA . VAL A 1 78 ? -2.824 -4.366 -0.428 1.00 98.12 78 VAL A CA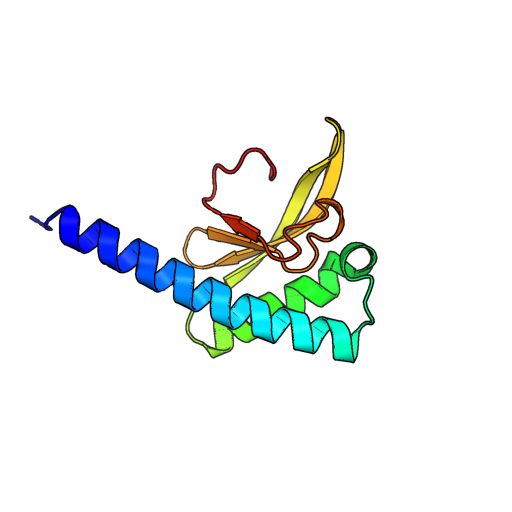 1
ATOM 653 C C . VAL A 1 78 ? -4.244 -4.009 -0.828 1.00 98.12 78 VAL A C 1
ATOM 655 O O . VAL A 1 78 ? -4.541 -2.860 -1.136 1.00 98.12 78 VAL A O 1
ATOM 658 N N . ILE A 1 79 ? -5.146 -4.986 -0.767 1.00 97.44 79 ILE A N 1
ATOM 659 C CA . ILE A 1 79 ? -6.584 -4.722 -0.781 1.00 97.44 79 ILE A CA 1
ATOM 660 C C . ILE A 1 79 ? -7.073 -4.712 0.665 1.00 97.44 79 ILE A C 1
ATOM 662 O O . ILE A 1 79 ? -6.971 -5.733 1.349 1.00 97.44 79 ILE A O 1
ATOM 666 N N . ALA A 1 80 ? -7.597 -3.572 1.120 1.00 97.19 80 ALA A N 1
ATOM 667 C CA . ALA A 1 80 ? -8.099 -3.362 2.476 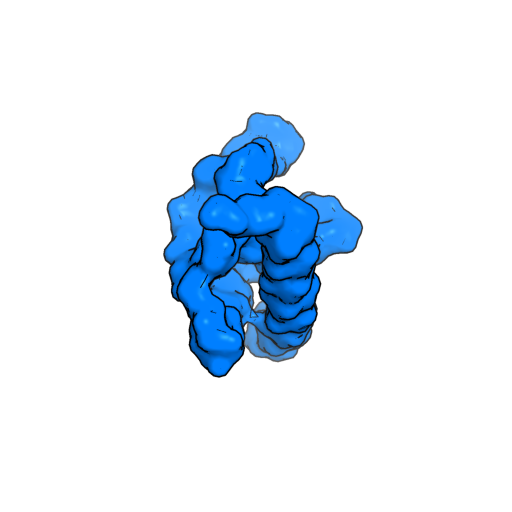1.00 97.19 80 ALA A CA 1
ATOM 668 C C . ALA A 1 80 ? -9.524 -2.801 2.462 1.00 97.19 80 ALA A C 1
ATOM 670 O O . ALA A 1 80 ? -9.754 -1.719 1.929 1.00 97.19 80 ALA A O 1
ATOM 671 N N . ASP A 1 81 ? -10.485 -3.559 3.000 1.00 93.31 81 ASP A N 1
ATOM 672 C CA . ASP A 1 81 ? -11.913 -3.191 3.077 1.00 93.31 81 ASP A CA 1
ATOM 673 C C . ASP A 1 81 ? -12.487 -2.565 1.788 1.00 93.31 81 ASP A C 1
ATOM 675 O O . ASP A 1 81 ? -13.242 -1.592 1.800 1.00 93.31 81 ASP A O 1
ATOM 679 N N . GLY A 1 82 ? -12.132 -3.166 0.647 1.00 91.38 82 GLY A N 1
ATOM 680 C CA . GLY A 1 82 ? -12.598 -2.742 -0.673 1.00 91.38 82 GLY A CA 1
ATOM 681 C C . GLY A 1 82 ? -11.852 -1.539 -1.249 1.00 91.38 82 GLY A C 1
ATOM 682 O O . GLY A 1 82 ? -12.409 -0.832 -2.083 1.00 91.38 82 GLY A O 1
ATOM 683 N N . ARG A 1 83 ? -10.617 -1.290 -0.805 1.00 94.69 83 ARG A N 1
ATOM 684 C CA . ARG A 1 83 ? -9.735 -0.248 -1.336 1.00 94.69 83 ARG A CA 1
ATOM 685 C C . ARG A 1 83 ? -8.369 -0.804 -1.693 1.00 94.69 83 ARG A C 1
ATOM 687 O O . ARG A 1 83 ? -7.871 -1.696 -1.010 1.00 94.69 83 ARG A O 1
ATOM 694 N N . ILE A 1 84 ? -7.760 -0.232 -2.723 1.00 95.69 84 ILE A N 1
ATOM 695 C CA . ILE A 1 84 ? -6.353 -0.443 -3.058 1.00 95.69 84 ILE A CA 1
ATOM 696 C C . ILE A 1 84 ? -5.519 0.463 -2.160 1.00 95.69 84 ILE A C 1
ATOM 698 O O . ILE A 1 84 ? -5.780 1.664 -2.070 1.00 95.69 84 ILE A O 1
ATOM 702 N N . VAL A 1 85 ? -4.522 -0.110 -1.498 1.00 97.31 85 VAL A N 1
ATOM 703 C CA . VAL A 1 85 ? -3.577 0.596 -0.639 1.00 97.31 85 VAL A CA 1
ATOM 704 C C . VAL A 1 85 ? -2.168 0.192 -1.042 1.00 97.31 85 VAL A C 1
ATOM 706 O O . VAL A 1 85 ? -1.840 -0.992 -1.055 1.00 97.31 85 VAL A O 1
ATOM 709 N N . ASP A 1 86 ? -1.336 1.171 -1.372 1.00 96.25 86 ASP A N 1
ATOM 710 C CA . ASP A 1 86 ? 0.032 0.927 -1.827 1.00 96.25 86 ASP A CA 1
ATOM 711 C C . ASP A 1 86 ? 0.967 1.978 -1.241 1.00 96.25 86 ASP A C 1
ATOM 713 O O . ASP A 1 86 ? 0.822 3.172 -1.512 1.00 96.25 86 ASP A O 1
ATOM 717 N N . ILE A 1 87 ? 1.912 1.535 -0.416 1.00 96.25 87 ILE A N 1
ATOM 718 C CA . ILE A 1 87 ? 2.926 2.405 0.194 1.00 96.25 87 ILE A CA 1
ATOM 719 C C . ILE A 1 87 ? 4.265 2.367 -0.542 1.00 96.25 87 ILE A C 1
ATOM 721 O O . ILE A 1 87 ? 5.172 3.095 -0.154 1.00 96.25 87 ILE A O 1
ATOM 725 N N . ALA A 1 88 ? 4.392 1.547 -1.585 1.00 94.12 88 ALA A N 1
ATOM 726 C CA . ALA A 1 88 ? 5.582 1.410 -2.423 1.00 94.12 88 ALA A CA 1
ATOM 727 C C . ALA A 1 88 ? 5.389 2.079 -3.794 1.00 94.12 88 ALA A C 1
ATOM 729 O O . ALA A 1 88 ? 6.049 1.731 -4.771 1.00 94.12 88 ALA A O 1
ATOM 730 N N . ALA A 1 89 ? 4.472 3.044 -3.865 1.00 86.81 89 ALA A N 1
ATOM 731 C CA . ALA A 1 89 ? 4.032 3.695 -5.090 1.00 86.81 89 ALA A CA 1
ATOM 732 C C . ALA A 1 89 ? 4.989 4.814 -5.571 1.00 86.81 89 ALA A C 1
ATOM 734 O O . ALA A 1 89 ? 4.578 5.709 -6.311 1.00 86.81 89 ALA A O 1
ATOM 735 N N . ASP A 1 90 ? 6.263 4.792 -5.149 1.00 79.69 90 ASP A N 1
ATOM 736 C CA . ASP A 1 90 ? 7.257 5.857 -5.380 1.00 79.69 90 ASP A CA 1
ATOM 737 C C . ASP A 1 90 ? 7.470 6.184 -6.869 1.00 79.69 90 ASP A C 1
ATOM 739 O O . ASP A 1 90 ? 7.817 7.314 -7.220 1.00 79.69 90 ASP A O 1
ATOM 743 N N . GLN A 1 91 ? 7.172 5.239 -7.766 1.00 70.44 91 GLN A N 1
ATOM 744 C CA . GLN A 1 91 ? 7.151 5.456 -9.214 1.00 70.44 91 GLN A CA 1
ATOM 745 C C . GLN A 1 91 ? 6.236 6.608 -9.663 1.00 70.44 91 GLN A C 1
ATOM 747 O O . GLN A 1 91 ? 6.470 7.187 -10.724 1.00 70.44 91 GLN A O 1
ATOM 752 N N . TYR A 1 92 ? 5.197 6.944 -8.894 1.00 67.25 92 TYR A N 1
ATOM 753 C CA . TYR A 1 92 ? 4.220 7.978 -9.240 1.00 67.25 92 TYR A CA 1
ATOM 754 C C . TYR A 1 92 ? 4.618 9.375 -8.735 1.00 67.25 92 TYR A C 1
ATOM 756 O O . TYR A 1 92 ? 3.870 10.336 -8.913 1.00 67.25 92 TYR A O 1
ATOM 764 N N . GLY A 1 93 ? 5.816 9.525 -8.160 1.00 67.56 93 GLY A N 1
ATOM 765 C CA . GLY A 1 93 ? 6.373 10.817 -7.772 1.00 67.56 93 GLY A CA 1
ATOM 766 C C . GLY A 1 93 ? 5.738 11.386 -6.502 1.00 67.56 93 GLY A C 1
ATOM 767 O O . GLY A 1 93 ? 6.198 11.086 -5.403 1.00 67.56 93 GLY A O 1
ATOM 768 N N . GLN A 1 94 ? 4.734 12.260 -6.650 1.00 57.25 94 GLN A N 1
ATOM 769 C CA . GLN A 1 94 ? 4.201 13.074 -5.544 1.00 57.25 94 GLN A CA 1
ATOM 770 C C . GLN A 1 94 ? 3.392 12.258 -4.525 1.00 57.25 94 GLN A C 1
ATOM 772 O O . GLN A 1 94 ? 3.503 12.501 -3.324 1.00 57.25 94 GLN A O 1
ATOM 777 N N . ASP A 1 95 ? 2.653 11.245 -4.983 1.00 64.62 95 ASP A N 1
ATOM 778 C CA . ASP A 1 95 ? 1.829 10.396 -4.122 1.00 64.62 95 ASP A CA 1
ATOM 779 C C . ASP A 1 95 ? 2.508 9.060 -3.839 1.00 64.62 95 ASP A C 1
ATOM 781 O O . ASP A 1 95 ? 2.207 8.021 -4.419 1.00 64.62 95 ASP A O 1
ATOM 785 N N . LYS A 1 96 ? 3.410 9.099 -2.865 1.00 82.31 96 LYS A N 1
ATOM 786 C CA . LYS A 1 96 ? 4.137 7.941 -2.331 1.00 82.31 96 LYS A CA 1
ATOM 787 C C . LYS A 1 96 ? 3.256 6.898 -1.623 1.00 82.31 96 LYS A C 1
ATOM 789 O O . LYS A 1 96 ? 3.707 5.800 -1.306 1.00 82.31 96 LYS A O 1
ATOM 794 N N . ILE A 1 97 ? 2.006 7.260 -1.334 1.00 92.38 97 ILE A N 1
ATOM 795 C CA . ILE A 1 97 ? 1.003 6.393 -0.712 1.00 92.38 97 ILE A CA 1
ATOM 796 C C . ILE A 1 97 ? -0.294 6.521 -1.496 1.00 92.38 97 ILE A C 1
ATOM 798 O O . ILE A 1 97 ? -0.921 7.585 -1.478 1.00 92.38 97 ILE A O 1
ATOM 802 N N . VAL A 1 98 ? -0.761 5.426 -2.073 1.00 92.81 98 VAL A N 1
ATOM 803 C CA . VAL A 1 98 ? -2.061 5.344 -2.734 1.00 92.81 98 VAL A CA 1
ATOM 804 C C . VAL A 1 98 ? -3.094 4.759 -1.775 1.00 92.81 98 VAL A C 1
ATOM 806 O O . VAL A 1 98 ? -2.828 3.781 -1.086 1.00 92.81 98 VAL A O 1
ATOM 809 N N . VAL A 1 99 ? -4.273 5.384 -1.730 1.00 93.75 99 VAL A N 1
ATOM 810 C CA . VAL A 1 99 ? -5.506 4.819 -1.163 1.00 93.75 99 VAL A CA 1
ATOM 811 C C . VAL A 1 99 ? -6.615 5.122 -2.159 1.00 93.75 99 VAL A C 1
ATOM 813 O O . VAL A 1 99 ? -7.034 6.279 -2.276 1.00 93.75 99 VAL A O 1
ATOM 816 N N . ALA A 1 100 ? -7.048 4.107 -2.893 1.00 91.19 100 ALA A N 1
ATOM 817 C CA . ALA A 1 100 ? -7.942 4.246 -4.035 1.00 91.19 100 ALA A CA 1
ATOM 818 C C . ALA A 1 100 ? -9.081 3.221 -4.004 1.00 91.19 100 ALA A C 1
ATOM 820 O O . ALA A 1 100 ? -9.078 2.290 -3.195 1.00 91.19 100 ALA A O 1
ATOM 821 N N . ASP A 1 101 ? -10.077 3.423 -4.859 1.00 92.00 101 ASP A N 1
ATOM 822 C CA . ASP A 1 101 ? -11.139 2.445 -5.087 1.00 92.00 101 ASP A CA 1
ATOM 823 C C . ASP A 1 101 ? -10.611 1.268 -5.940 1.00 92.00 101 ASP A C 1
ATOM 825 O O . ASP A 1 101 ? -9.519 1.338 -6.504 1.00 92.00 101 ASP A O 1
ATOM 829 N N . LEU A 1 102 ? -11.339 0.145 -5.978 1.00 91.50 102 LEU A N 1
ATOM 830 C CA . LEU A 1 102 ? -10.885 -1.083 -6.664 1.00 91.50 102 LEU A CA 1
ATOM 831 C C . LEU A 1 102 ? -10.840 -0.967 -8.193 1.00 91.50 102 LEU A C 1
ATOM 833 O O . LEU A 1 102 ? -10.229 -1.808 -8.840 1.00 91.50 102 LEU A O 1
ATOM 837 N N . ASP A 1 103 ? -11.512 0.029 -8.758 1.00 91.62 103 ASP A N 1
ATOM 838 C CA . ASP A 1 103 ? -11.572 0.328 -10.187 1.00 91.62 103 ASP A CA 1
ATOM 839 C C . ASP A 1 103 ? -10.568 1.416 -10.607 1.00 91.62 103 ASP A C 1
ATOM 841 O O . ASP A 1 103 ? -10.669 1.960 -11.708 1.00 91.62 103 ASP A O 1
ATOM 845 N N . ASP A 1 104 ? -9.591 1.744 -9.750 1.00 90.06 104 ASP A N 1
ATOM 846 C CA . ASP A 1 104 ? -8.544 2.705 -10.090 1.00 90.06 104 ASP A CA 1
ATOM 847 C C . ASP A 1 104 ? -7.731 2.208 -11.302 1.00 90.06 104 ASP A C 1
ATOM 849 O O . ASP A 1 104 ? -7.058 1.179 -11.211 1.00 90.06 104 ASP A O 1
ATOM 853 N N . PRO A 1 105 ? -7.717 2.948 -12.429 1.00 88.44 105 PRO A N 1
ATOM 854 C CA . PRO A 1 105 ? -7.108 2.497 -13.683 1.00 88.44 105 PRO A CA 1
ATOM 855 C C . PRO A 1 105 ? -5.578 2.381 -13.623 1.00 88.44 105 PRO A C 1
ATOM 857 O O . PRO A 1 105 ? -4.940 1.994 -14.607 1.00 88.44 105 PRO A O 1
ATOM 860 N N . ARG A 1 106 ? -4.958 2.766 -12.501 1.00 86.25 106 ARG A N 1
ATOM 861 C CA . ARG A 1 106 ? -3.532 2.551 -12.255 1.00 86.25 106 ARG A CA 1
ATOM 862 C C . ARG A 1 106 ? -3.209 1.109 -11.886 1.00 86.25 106 ARG A C 1
ATOM 864 O O . ARG A 1 106 ? -2.029 0.778 -11.960 1.00 86.25 106 ARG A O 1
ATOM 871 N N . TYR A 1 107 ? -4.189 0.301 -11.488 1.00 87.56 107 TYR A N 1
ATOM 872 C CA . TYR A 1 107 ? -3.994 -1.052 -10.970 1.00 87.56 107 TYR A CA 1
ATOM 873 C C . TYR A 1 107 ? -4.850 -2.062 -11.738 1.00 87.56 107 TYR A C 1
ATOM 875 O O . TYR A 1 107 ? -5.981 -1.763 -12.114 1.00 87.56 107 TYR A O 1
ATOM 883 N N . GLU A 1 108 ? -4.288 -3.249 -11.966 1.00 82.75 108 GLU A N 1
ATOM 884 C CA . GLU A 1 108 ? -4.923 -4.382 -12.658 1.00 82.75 108 GLU A CA 1
ATOM 885 C C . GLU A 1 108 ? -4.638 -5.706 -11.939 1.00 82.75 108 GLU A C 1
ATOM 887 O O . GLU A 1 108 ? -3.469 -5.934 -11.539 1.00 82.75 108 GLU A O 1
#

Radius of gyration: 13.98 Å; Cα contacts (8 Å, |Δi|>4): 179; chains: 1; bounding box: 49×23×34 Å

Foldseek 3Di:
DDDVVVVVVVVVVVLVVLVVLLVVLLVVCCVVPNDQCLVVQVVSQVSSQVSCVVVVWPKDKDFWWFADPNDTDTGIWMQTPQWTWGQNVCSVPPCSIDTGGPPPNRID

Mean predicted aligned error: 4.81 Å

Secondary structure (DSSP, 8-state):
---HHHHHHHHHHHHHHHHHHHHHHHHHHHHHH-S--GGGHHHHHHHHHHHHHHTT--EEEEEEEEEETTEEEEEEEEEETTEEEES--GGGTT-SSEEEETT-TTB-

Nearest PDB structures (foldseek):
  4mis-assembly1_A  TM=5.211E-01  e=2.464E+00  Brucella abortus bv. 1 str. 9-941
  8s4y-assembly1_B  TM=4.661E-01  e=2.630E+00  Mus musculus